Protein AF-A0A4U9IH56-F1 (afdb_monomer)

Structure (mmCIF, N/CA/C/O backbone):
data_AF-A0A4U9IH56-F1
#
_entry.id   AF-A0A4U9IH56-F1
#
loop_
_atom_site.group_PDB
_atom_site.id
_atom_site.type_symbol
_atom_site.label_atom_id
_atom_site.label_alt_id
_atom_site.label_comp_id
_atom_site.label_asym_id
_atom_site.label_entity_id
_atom_site.label_seq_id
_atom_site.pdbx_PDB_ins_code
_atom_site.Cartn_x
_atom_site.Cartn_y
_atom_site.Cartn_z
_atom_site.occupancy
_atom_site.B_iso_or_equiv
_atom_site.auth_seq_id
_atom_site.auth_comp_id
_atom_site.auth_asym_id
_atom_site.auth_atom_id
_atom_site.pdbx_PDB_model_num
ATOM 1 N N . MET A 1 1 ? 2.567 9.714 -8.634 1.00 63.09 1 MET A N 1
ATOM 2 C CA . MET A 1 1 ? 1.190 9.250 -8.933 1.00 63.09 1 MET A CA 1
ATOM 3 C C . MET A 1 1 ? 1.066 8.583 -10.304 1.00 63.09 1 MET A C 1
ATOM 5 O O . MET A 1 1 ? 0.910 7.374 -10.330 1.00 63.09 1 MET A O 1
ATOM 9 N N . LYS A 1 2 ? 1.222 9.289 -11.437 1.00 71.19 2 LYS A N 1
ATOM 10 C CA . LYS A 1 2 ? 1.092 8.713 -12.802 1.00 71.19 2 LYS A CA 1
ATOM 11 C C . LYS A 1 2 ? 1.886 7.419 -13.048 1.00 71.19 2 LYS A C 1
ATOM 13 O O . LYS A 1 2 ? 1.369 6.504 -13.671 1.00 71.19 2 LYS A O 1
ATOM 18 N N . TYR A 1 3 ? 3.127 7.342 -12.571 1.00 68.50 3 TYR A N 1
ATOM 19 C CA . TYR A 1 3 ? 3.974 6.155 -12.749 1.00 68.50 3 TYR A CA 1
ATOM 20 C C . TYR A 1 3 ? 3.497 4.955 -11.929 1.00 68.50 3 TYR A C 1
ATOM 22 O O . TYR A 1 3 ? 3.580 3.828 -12.388 1.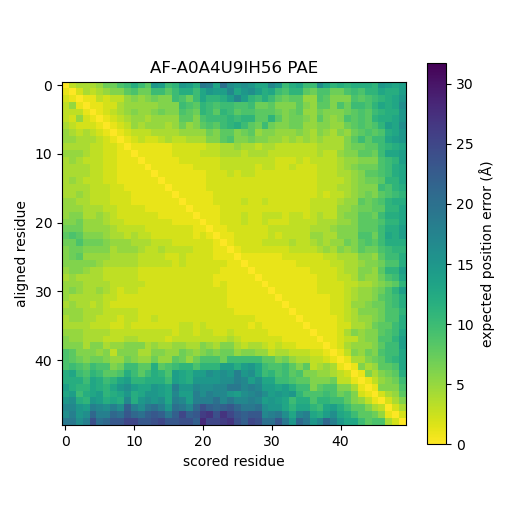00 68.50 3 TYR A O 1
ATOM 30 N N . LEU A 1 4 ? 2.924 5.206 -10.755 1.00 68.06 4 LEU A N 1
ATOM 31 C CA . LEU A 1 4 ? 2.415 4.170 -9.866 1.00 68.06 4 LEU A CA 1
ATOM 32 C C . LEU A 1 4 ? 1.209 3.452 -10.491 1.00 68.06 4 LEU A C 1
ATOM 34 O O . LEU A 1 4 ? 1.173 2.231 -10.572 1.00 68.06 4 LEU A O 1
ATOM 38 N N . LEU A 1 5 ? 0.265 4.232 -11.019 1.00 74.75 5 LEU A N 1
ATOM 39 C CA . LEU A 1 5 ? -0.966 3.726 -11.633 1.00 74.75 5 LEU A CA 1
ATOM 40 C C . LEU A 1 5 ? -0.734 2.984 -12.958 1.00 74.75 5 LEU A C 1
ATOM 42 O O . LEU A 1 5 ? -1.612 2.269 -13.416 1.00 74.75 5 LEU A O 1
ATOM 46 N N . ARG A 1 6 ? 0.436 3.150 -13.588 1.00 80.50 6 ARG A N 1
ATOM 47 C CA . ARG A 1 6 ? 0.797 2.453 -14.836 1.00 80.50 6 ARG A CA 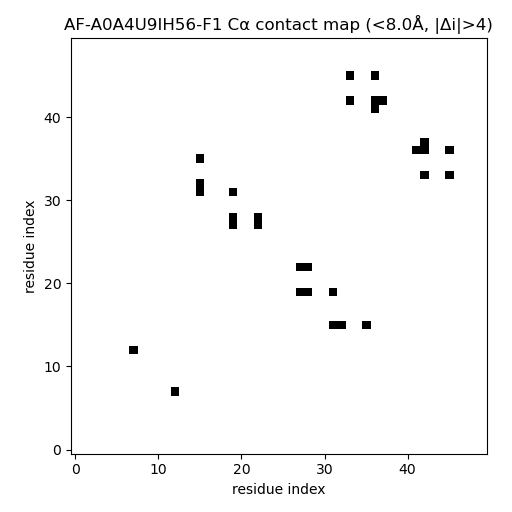1
ATOM 48 C C . ARG A 1 6 ? 1.332 1.043 -14.617 1.00 80.50 6 ARG A C 1
ATOM 50 O O . ARG A 1 6 ? 1.418 0.281 -15.572 1.00 80.50 6 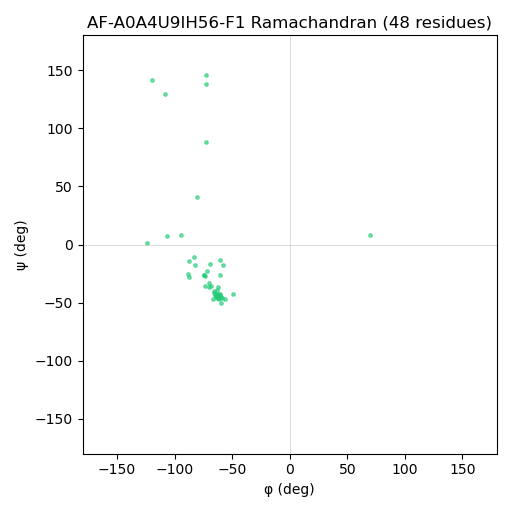ARG A O 1
ATOM 57 N N . HIS A 1 7 ? 1.746 0.730 -13.394 1.00 78.44 7 HIS A N 1
ATOM 58 C CA . HIS A 1 7 ? 2.450 -0.512 -13.067 1.00 78.44 7 HIS A CA 1
ATOM 59 C C . HIS A 1 7 ? 1.755 -1.319 -11.968 1.00 78.44 7 HIS A C 1
ATOM 61 O O . HIS A 1 7 ? 2.242 -2.383 -11.577 1.00 78.44 7 HIS A O 1
ATOM 67 N N . ILE A 1 8 ? 0.622 -0.821 -11.473 1.00 82.62 8 ILE A N 1
ATOM 68 C CA . ILE A 1 8 ? -0.237 -1.516 -10.527 1.00 82.62 8 ILE A CA 1
ATOM 69 C C . ILE A 1 8 ? -1.510 -1.953 -11.243 1.00 82.62 8 ILE A C 1
ATOM 71 O O . ILE A 1 8 ? -2.164 -1.141 -11.891 1.00 82.62 8 ILE A O 1
ATOM 75 N N . ASP A 1 9 ? -1.843 -3.228 -11.091 1.00 87.00 9 ASP A N 1
ATOM 76 C CA . ASP A 1 9 ? -3.120 -3.786 -11.506 1.00 87.00 9 ASP A CA 1
ATOM 77 C C . ASP A 1 9 ? -4.239 -3.327 -10.564 1.00 87.00 9 ASP A C 1
ATOM 79 O O . ASP A 1 9 ? -4.028 -3.152 -9.359 1.00 87.00 9 ASP A O 1
ATOM 83 N N . PHE A 1 10 ? -5.435 -3.129 -11.111 1.00 85.31 10 PHE A N 1
ATOM 84 C CA . PHE A 1 10 ? -6.580 -2.664 -10.340 1.00 85.31 10 PHE A CA 1
ATOM 85 C C . PHE A 1 10 ? -6.967 -3.628 -9.208 1.00 85.31 10 PHE A C 1
ATOM 87 O O . PHE A 1 10 ? -7.206 -3.169 -8.090 1.00 85.31 10 PHE A O 1
ATOM 94 N N . GLU A 1 11 ? -6.978 -4.941 -9.453 1.00 88.62 11 GLU A N 1
ATOM 95 C CA . GLU A 1 11 ? -7.323 -5.939 -8.433 1.00 88.62 11 GLU A CA 1
ATOM 96 C C . GLU A 1 11 ? -6.314 -5.917 -7.283 1.00 88.62 11 GLU A C 1
ATOM 98 O O . GLU A 1 11 ? -6.664 -5.985 -6.103 1.00 88.62 11 GLU A O 1
ATOM 103 N N . GLU A 1 12 ? -5.040 -5.739 -7.612 1.00 86.50 12 GLU A N 1
ATOM 104 C CA . GLU A 1 12 ? -3.971 -5.687 -6.625 1.00 86.50 12 GLU A CA 1
ATOM 105 C C . GLU A 1 12 ? -3.974 -4.374 -5.832 1.00 86.50 12 GLU A C 1
ATOM 107 O O . GLU A 1 12 ? -3.714 -4.386 -4.625 1.00 86.50 12 GLU A O 1
ATOM 112 N N . ALA A 1 13 ? -4.316 -3.250 -6.472 1.00 88.50 13 ALA A N 1
ATOM 113 C CA . ALA A 1 13 ? -4.568 -1.989 -5.777 1.00 88.50 13 ALA A CA 1
ATOM 114 C C . ALA A 1 13 ? -5.751 -2.115 -4.811 1.00 88.50 13 ALA A C 1
ATOM 116 O O . ALA A 1 13 ? -5.676 -1.643 -3.675 1.00 88.50 13 ALA A O 1
ATOM 117 N N . GLN A 1 14 ? -6.828 -2.775 -5.241 1.00 92.31 14 GLN A N 1
ATOM 118 C CA . GLN A 1 14 ? -8.012 -2.991 -4.420 1.00 92.31 14 GLN A CA 1
ATOM 119 C C . GLN A 1 14 ? -7.703 -3.895 -3.219 1.00 92.31 14 GLN A C 1
ATOM 121 O O . GLN A 1 14 ? -8.120 -3.598 -2.097 1.00 92.31 14 GLN A O 1
ATOM 126 N N . LEU A 1 15 ? -6.914 -4.955 -3.420 1.00 91.12 15 LEU A N 1
ATOM 127 C CA . LEU A 1 15 ? -6.467 -5.838 -2.346 1.00 91.12 15 LEU A CA 1
ATOM 128 C C . LEU A 1 15 ? -5.570 -5.109 -1.335 1.00 91.12 15 LEU A C 1
ATOM 130 O O . LEU A 1 15 ? -5.736 -5.288 -0.126 1.00 91.12 15 LEU A O 1
ATOM 134 N N . LEU A 1 16 ? -4.637 -4.277 -1.812 1.00 90.62 16 LEU A N 1
ATOM 135 C CA . LEU A 1 16 ? -3.795 -3.448 -0.949 1.00 90.62 16 LEU A CA 1
ATOM 136 C C . LEU A 1 16 ? -4.647 -2.474 -0.130 1.00 90.62 16 LEU A C 1
ATOM 138 O O . LEU A 1 16 ? -4.482 -2.402 1.084 1.00 90.62 16 LEU A O 1
ATOM 142 N N . ALA A 1 17 ? -5.593 -1.783 -0.770 1.00 91.25 17 ALA A N 1
ATOM 143 C CA . ALA A 1 17 ? -6.485 -0.844 -0.099 1.00 91.25 17 ALA A CA 1
ATOM 144 C C . ALA A 1 17 ? -7.321 -1.533 0.988 1.00 91.25 17 ALA A C 1
ATOM 146 O O . ALA A 1 17 ? -7.378 -1.041 2.112 1.00 91.25 17 ALA A O 1
ATOM 147 N N . LYS A 1 18 ? -7.902 -2.704 0.696 1.00 93.50 18 LYS A N 1
ATOM 148 C CA . LYS A 1 18 ? -8.685 -3.473 1.673 1.00 93.50 18 LYS A CA 1
ATOM 149 C C . LYS A 1 18 ? -7.859 -3.836 2.911 1.00 93.50 18 LYS A C 1
ATOM 151 O O . LYS A 1 18 ? -8.309 -3.611 4.025 1.00 93.50 18 LYS A O 1
ATOM 156 N N . ARG A 1 19 ? -6.632 -4.327 2.717 1.00 89.75 19 ARG A N 1
ATOM 157 C CA . ARG A 1 19 ? -5.719 -4.691 3.817 1.00 89.75 19 ARG A CA 1
ATOM 158 C C . ARG A 1 19 ? -5.218 -3.487 4.612 1.00 89.75 19 ARG A C 1
ATOM 160 O O . ARG A 1 19 ? -5.037 -3.584 5.821 1.00 89.75 19 ARG A O 1
ATOM 167 N N . SER A 1 20 ? -4.989 -2.359 3.946 1.00 90.19 20 SER A N 1
ATOM 168 C CA . SER A 1 20 ? -4.551 -1.127 4.606 1.00 90.19 20 SER A CA 1
ATOM 169 C C . SER A 1 20 ? -5.667 -0.436 5.382 1.00 90.19 20 SER A C 1
ATOM 171 O O . SER A 1 20 ? -5.373 0.243 6.358 1.00 90.19 20 SER A O 1
ATOM 173 N N . LEU A 1 21 ? -6.931 -0.634 5.003 1.00 92.19 21 LEU A N 1
ATOM 174 C CA . LEU A 1 21 ? -8.083 -0.174 5.784 1.00 92.19 21 LEU A CA 1
ATOM 175 C C . LEU A 1 21 ? -8.295 -0.985 7.071 1.00 92.19 21 LEU A C 1
ATOM 177 O O . LEU A 1 21 ? -8.902 -0.480 8.008 1.00 92.19 21 LEU A O 1
ATOM 181 N N . GLU A 1 22 ? -7.786 -2.217 7.129 1.00 93.75 22 GLU A N 1
ATOM 182 C CA . GLU A 1 22 ? -7.805 -3.057 8.336 1.00 93.75 22 GLU A CA 1
ATOM 183 C C . GLU A 1 22 ? -6.650 -2.738 9.304 1.00 93.75 22 GLU A C 1
ATOM 185 O O . GLU A 1 22 ? -6.643 -3.221 10.436 1.00 93.75 22 GLU A O 1
ATOM 190 N N . ALA A 1 23 ? -5.670 -1.933 8.881 1.00 93.31 23 ALA A N 1
ATOM 191 C CA . ALA A 1 23 ? -4.541 -1.546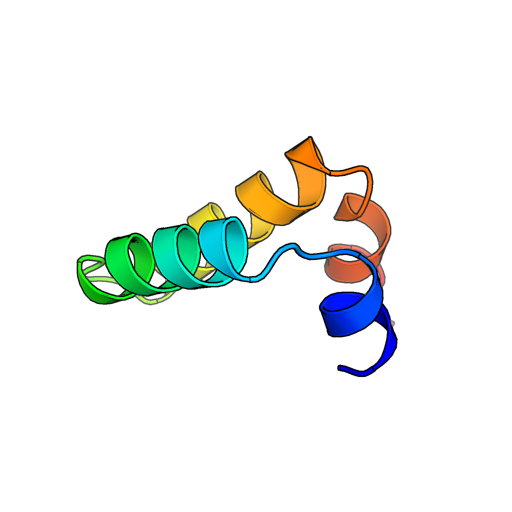 9.716 1.00 93.31 23 ALA A CA 1
ATOM 192 C C . ALA A 1 23 ? -4.965 -0.544 10.800 1.00 93.31 23 ALA A C 1
ATOM 194 O O . ALA A 1 23 ? -5.695 0.412 10.536 1.00 93.31 23 ALA A O 1
ATOM 195 N N . GLN A 1 24 ? -4.461 -0.733 12.017 1.00 92.31 24 GLN A N 1
ATOM 196 C CA . GLN A 1 24 ? -4.757 0.1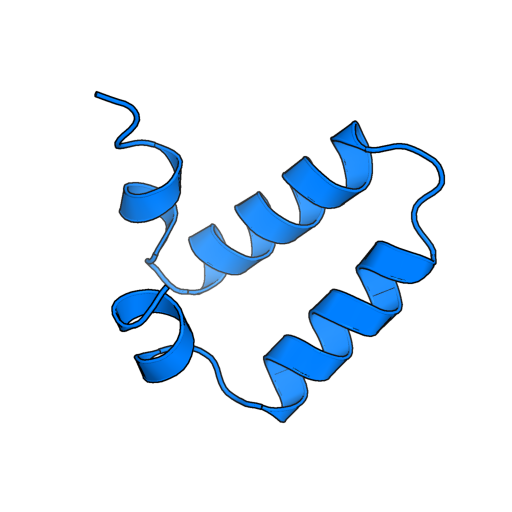48 13.148 1.00 92.31 24 GLN A CA 1
ATOM 197 C C . GLN A 1 24 ? -3.769 1.313 13.228 1.00 92.31 24 GLN A C 1
ATOM 199 O O . GLN A 1 24 ? -4.100 2.375 13.757 1.00 92.31 24 GLN A O 1
ATOM 204 N N . LEU A 1 25 ? -2.557 1.132 12.694 1.00 95.06 25 LEU A N 1
ATOM 205 C CA . LEU A 1 25 ? -1.488 2.121 12.761 1.00 95.06 25 LEU A CA 1
ATOM 206 C C . LEU A 1 25 ? -1.044 2.581 11.370 1.00 95.06 25 LEU A C 1
ATOM 208 O O . L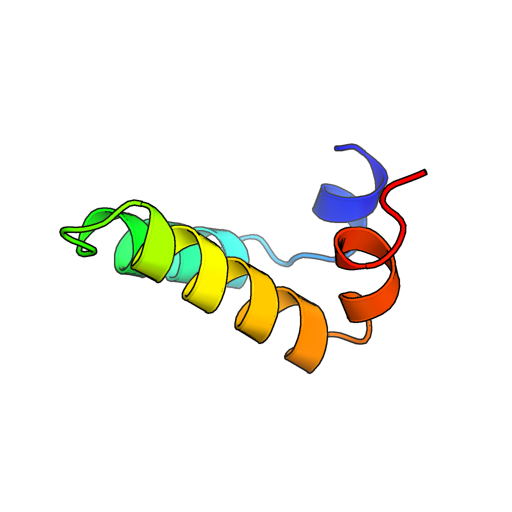EU A 1 25 ? -0.854 1.799 10.440 1.00 95.06 25 LEU A O 1
ATOM 212 N N . ALA A 1 26 ? -0.744 3.874 11.244 1.00 91.44 26 ALA A N 1
ATOM 213 C CA . ALA A 1 26 ? -0.196 4.440 10.010 1.00 91.44 26 ALA A CA 1
ATOM 214 C C . ALA A 1 26 ? 1.164 3.822 9.614 1.00 91.44 26 ALA A C 1
ATOM 216 O O . ALA A 1 26 ? 1.528 3.796 8.436 1.00 91.44 26 ALA A O 1
ATOM 217 N N . THR A 1 27 ? 1.927 3.313 10.586 1.00 93.69 27 THR A N 1
ATOM 218 C CA . THR A 1 27 ? 3.173 2.572 10.343 1.00 93.69 27 THR A CA 1
ATOM 219 C C . THR A 1 27 ? 2.911 1.252 9.625 1.00 93.69 27 THR A C 1
ATOM 221 O O . THR A 1 27 ? 3.637 0.924 8.691 1.00 93.69 27 THR A O 1
ATOM 224 N N . GLU A 1 28 ? 1.849 0.534 9.988 1.00 92.75 28 GLU A N 1
ATOM 225 C CA . GLU A 1 28 ? 1.444 -0.718 9.341 1.00 92.75 28 GLU A CA 1
ATOM 226 C C . GLU A 1 28 ? 1.050 -0.472 7.887 1.00 92.75 28 GLU A C 1
ATOM 228 O O . GLU A 1 28 ? 1.537 -1.170 6.999 1.00 92.75 28 GLU A O 1
ATOM 233 N N . VAL A 1 29 ? 0.269 0.582 7.620 1.00 92.19 29 VAL A N 1
ATOM 234 C CA . VAL A 1 29 ? -0.058 1.010 6.249 1.00 92.19 29 VAL A CA 1
ATOM 235 C C . VAL A 1 29 ? 1.221 1.275 5.451 1.00 92.19 29 VAL A C 1
ATOM 237 O O . VAL A 1 29 ? 1.385 0.766 4.342 1.00 92.19 29 VAL A O 1
ATOM 240 N N . ARG A 1 30 ? 2.180 2.014 6.025 1.00 90.44 30 ARG A N 1
ATOM 241 C CA . ARG A 1 30 ? 3.467 2.295 5.370 1.00 90.44 30 ARG A CA 1
ATOM 242 C C . ARG A 1 30 ? 4.253 1.016 5.071 1.00 90.44 30 ARG A C 1
ATOM 244 O O . ARG A 1 30 ? 4.785 0.888 3.970 1.00 90.44 30 ARG A O 1
ATOM 251 N N . HIS A 1 31 ? 4.316 0.075 6.011 1.00 91.88 31 HIS A N 1
ATOM 252 C CA . HIS A 1 31 ? 4.999 -1.206 5.815 1.00 91.88 31 HIS A CA 1
ATOM 253 C C . HIS A 1 31 ? 4.324 -2.064 4.741 1.00 91.88 31 HIS A C 1
ATOM 255 O O . HIS A 1 31 ? 5.011 -2.616 3.882 1.00 91.88 31 HIS A O 1
ATOM 261 N N . GLN A 1 32 ? 2.993 -2.139 4.740 1.00 90.19 32 GLN A N 1
ATOM 262 C CA . GLN A 1 32 ? 2.232 -2.880 3.735 1.00 90.19 32 GLN A CA 1
ATOM 263 C C . GLN A 1 32 ? 2.451 -2.314 2.326 1.00 90.19 32 GLN A C 1
ATOM 265 O O . GLN A 1 32 ? 2.721 -3.076 1.395 1.00 90.19 32 GLN A O 1
ATOM 270 N N . VAL A 1 33 ? 2.393 -0.986 2.177 1.00 89.25 33 VAL A N 1
ATOM 271 C CA . VAL A 1 33 ? 2.644 -0.298 0.903 1.00 89.25 33 VAL A CA 1
ATOM 272 C C . VAL A 1 33 ? 4.093 -0.500 0.452 1.00 89.25 33 VAL A C 1
ATOM 274 O O . VAL A 1 33 ? 4.324 -0.833 -0.710 1.00 89.25 33 VAL A O 1
ATOM 277 N N . ALA A 1 34 ? 5.072 -0.378 1.355 1.00 88.38 34 ALA A N 1
ATOM 278 C CA . ALA A 1 34 ? 6.481 -0.614 1.041 1.00 88.38 34 ALA A CA 1
ATOM 279 C C . ALA A 1 34 ? 6.730 -2.045 0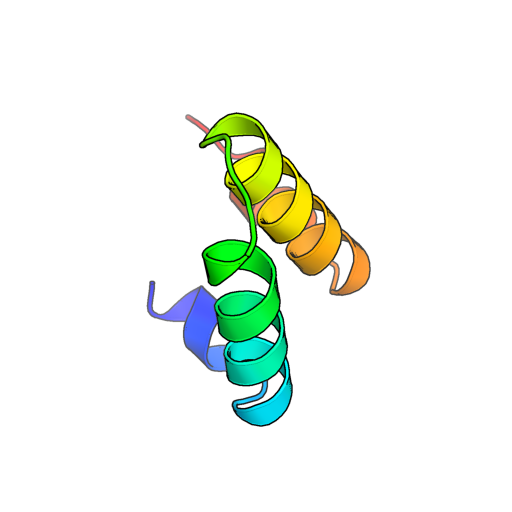.543 1.00 88.38 34 ALA A C 1
ATOM 281 O O . ALA A 1 34 ? 7.275 -2.233 -0.545 1.00 88.38 34 ALA A O 1
ATOM 282 N N . ALA A 1 35 ? 6.238 -3.046 1.276 1.00 88.44 35 ALA A N 1
ATOM 283 C CA . ALA A 1 35 ? 6.374 -4.449 0.902 1.00 88.44 35 ALA A CA 1
ATOM 284 C C . ALA A 1 35 ? 5.666 -4.764 -0.428 1.00 88.44 35 ALA A C 1
ATOM 286 O O . ALA A 1 35 ? 6.155 -5.557 -1.232 1.00 88.44 35 ALA A O 1
ATOM 287 N N . PHE A 1 36 ? 4.514 -4.140 -0.685 1.00 87.25 36 PHE A N 1
ATOM 288 C CA . PHE A 1 36 ? 3.817 -4.251 -1.965 1.00 87.25 36 PHE A CA 1
ATOM 289 C C . PHE A 1 36 ? 4.652 -3.704 -3.128 1.00 87.25 36 PHE A C 1
ATOM 291 O O . PHE A 1 36 ? 4.746 -4.342 -4.175 1.00 87.25 36 PHE A O 1
ATOM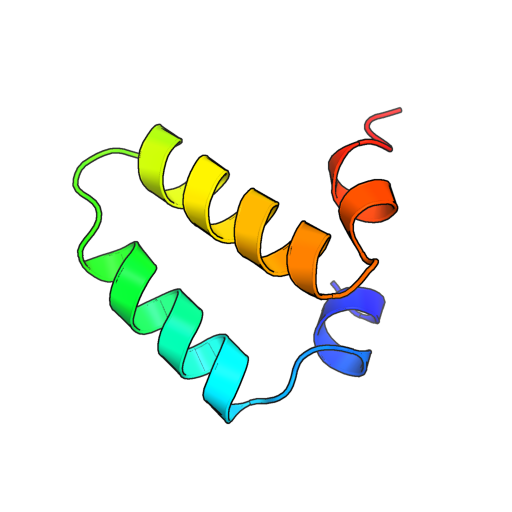 298 N N . MET A 1 37 ? 5.299 -2.556 -2.938 1.00 85.19 37 MET A N 1
ATOM 299 C CA . MET A 1 37 ? 6.145 -1.948 -3.964 1.00 85.19 37 MET A CA 1
ATOM 300 C C . MET A 1 37 ? 7.437 -2.739 -4.203 1.00 85.19 37 MET A C 1
ATOM 302 O O . MET A 1 37 ? 7.873 -2.863 -5.347 1.00 85.19 37 MET A O 1
ATOM 306 N N . GLU A 1 38 ? 8.038 -3.309 -3.157 1.00 84.94 38 GLU A N 1
ATOM 307 C CA . GLU A 1 38 ? 9.235 -4.152 -3.265 1.00 84.94 38 GLU A CA 1
ATOM 308 C C . GLU A 1 38 ? 8.989 -5.422 -4.077 1.00 84.94 38 GLU A C 1
ATOM 310 O O . GLU A 1 38 ? 9.756 -5.703 -4.999 1.00 84.94 38 GLU A O 1
ATOM 315 N N . ARG A 1 39 ? 7.879 -6.131 -3.821 1.00 83.69 39 ARG A N 1
ATOM 316 C CA . ARG A 1 39 ? 7.483 -7.335 -4.582 1.00 83.69 39 ARG A CA 1
ATOM 317 C C . ARG A 1 39 ? 7.316 -7.085 -6.082 1.00 83.69 39 ARG A C 1
ATOM 319 O O . ARG A 1 39 ? 7.317 -8.024 -6.868 1.00 83.69 39 ARG A O 1
ATOM 326 N N . ARG A 1 40 ? 7.182 -5.820 -6.471 1.00 77.69 40 ARG A N 1
ATOM 327 C CA . ARG A 1 40 ? 6.915 -5.369 -7.836 1.00 77.69 40 ARG A CA 1
ATOM 328 C C . ARG A 1 40 ? 8.124 -4.733 -8.519 1.00 77.69 40 ARG A C 1
ATOM 330 O O . ARG A 1 40 ? 7.978 -4.121 -9.571 1.00 77.69 40 ARG A O 1
ATOM 337 N N . GLY A 1 41 ? 9.301 -4.796 -7.889 1.00 77.38 41 GLY A N 1
ATOM 338 C CA . GLY A 1 41 ? 10.517 -4.140 -8.382 1.00 77.38 41 GLY A CA 1
ATOM 339 C C . GLY A 1 41 ? 10.473 -2.608 -8.301 1.00 77.38 41 GLY A C 1
ATOM 340 O O . GLY A 1 41 ? 11.378 -1.931 -8.777 1.00 77.38 41 GLY A O 1
ATOM 341 N N . MET A 1 42 ? 9.446 -2.041 -7.659 1.00 74.31 42 MET A N 1
ATOM 342 C CA . MET A 1 42 ? 9.224 -0.598 -7.522 1.00 74.31 42 MET A CA 1
ATOM 343 C C . MET A 1 42 ? 9.790 -0.027 -6.213 1.00 74.31 42 MET A C 1
ATOM 345 O O . MET A 1 42 ? 9.594 1.149 -5.905 1.00 74.31 42 MET A O 1
ATOM 349 N N . GLY A 1 43 ? 10.541 -0.824 -5.447 1.00 66.56 43 GLY A N 1
ATOM 350 C CA . GLY A 1 43 ? 11.144 -0.409 -4.175 1.00 66.56 43 GLY A CA 1
ATOM 351 C C . GLY A 1 43 ? 12.132 0.766 -4.282 1.00 66.56 43 GLY A C 1
ATOM 352 O O . GLY A 1 43 ? 12.493 1.348 -3.261 1.00 66.56 43 GLY A O 1
ATOM 353 N N . GLY A 1 44 ? 12.571 1.140 -5.491 1.00 66.12 44 GLY A N 1
ATOM 354 C CA . GLY A 1 44 ? 13.362 2.353 -5.738 1.00 66.12 44 GLY A CA 1
ATOM 355 C C . GLY A 1 44 ? 12.550 3.653 -5.651 1.00 66.12 44 GLY A C 1
ATOM 356 O O . GLY A 1 44 ? 13.096 4.683 -5.272 1.00 66.12 44 GLY A O 1
ATOM 357 N N . LEU A 1 45 ? 11.237 3.605 -5.917 1.00 64.00 45 LEU A N 1
ATOM 358 C CA . LEU A 1 45 ? 10.352 4.778 -5.873 1.00 64.00 45 LEU A CA 1
ATOM 359 C C . LEU A 1 45 ? 10.030 5.227 -4.441 1.00 64.00 45 LEU A C 1
ATOM 361 O O . LEU A 1 45 ? 9.760 6.401 -4.220 1.00 64.00 45 LEU A O 1
ATOM 365 N N . ILE A 1 46 ? 10.078 4.306 -3.473 1.00 61.84 46 ILE A N 1
ATOM 366 C CA . ILE A 1 46 ? 9.853 4.606 -2.047 1.00 61.84 46 ILE A CA 1
ATOM 367 C C . ILE A 1 46 ? 11.149 5.020 -1.340 1.00 61.84 46 ILE A C 1
ATOM 369 O O . ILE A 1 46 ? 11.110 5.794 -0.388 1.00 61.84 46 ILE A O 1
ATOM 373 N N . ARG A 1 47 ? 12.307 4.550 -1.822 1.00 61.94 47 ARG A N 1
ATOM 374 C CA . ARG A 1 47 ? 13.628 4.890 -1.263 1.00 61.94 47 ARG A CA 1
ATOM 375 C C . ARG A 1 47 ? 14.244 6.162 -1.853 1.00 61.94 47 ARG A C 1
ATOM 377 O O . ARG A 1 47 ? 15.177 6.703 -1.273 1.00 61.94 47 ARG A O 1
ATOM 384 N N . GLY A 1 48 ? 13.717 6.663 -2.970 1.00 54.44 48 GLY A N 1
ATOM 385 C CA . GLY A 1 48 ? 14.161 7.890 -3.639 1.00 54.44 48 GLY A CA 1
ATOM 386 C C . GLY A 1 48 ? 13.622 9.180 -3.017 1.00 54.44 48 GLY A C 1
ATOM 387 O O . GLY A 1 48 ? 13.222 10.075 -3.753 1.00 54.44 48 GLY A O 1
ATOM 388 N N . GLY A 1 49 ? 13.575 9.270 -1.685 1.00 52.69 49 GLY A N 1
ATOM 389 C CA . GLY A 1 49 ? 13.324 10.530 -0.990 1.00 52.69 49 GLY A CA 1
ATOM 390 C C . GLY A 1 49 ? 14.553 11.429 -1.094 1.00 52.69 49 GLY A C 1
ATOM 391 O O . GLY A 1 49 ? 15.436 11.366 -0.241 1.00 52.69 49 GLY A O 1
ATOM 392 N N . ARG A 1 50 ? 14.623 12.230 -2.154 1.00 41.84 50 ARG A N 1
ATOM 393 C CA . ARG A 1 50 ? 15.452 13.430 -2.219 1.00 41.84 50 ARG A CA 1
ATOM 394 C C . ARG A 1 50 ? 14.602 14.575 -2.749 1.00 41.84 50 ARG A C 1
ATOM 396 O O . ARG A 1 50 ? 13.756 14.296 -3.627 1.00 41.84 50 ARG A O 1
#

Solvent-accessible su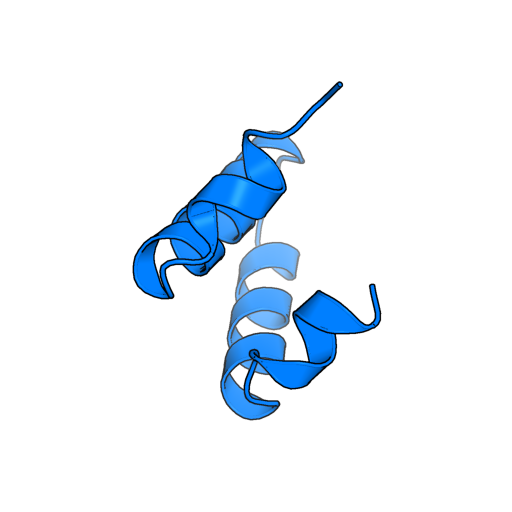rface area (backbone atoms only — not comparable to full-atom values): 3079 Å² total; per-residue (Å²): 107,77,71,57,66,74,76,49,55,70,69,60,51,51,52,50,50,57,57,42,71,70,43,92,45,75,65,52,35,50,50,52,53,48,54,55,30,42,80,67,76,44,46,62,73,76,67,61,82,121

Secondary structure (DSSP, 8-state):
-HHHHTTS-HHHHHHHHHHHHT-SSHHHHHHHHHHHHHTTT-HHHHH---

Mean predicted aligned error: 6.0 Å

pLDDT: mean 81.54, std 12.75, range [41.84, 95.06]

Sequence (50 aa):
MKYLLRHIDFEEAQLLAKRSLEAQLATEVRHQVAAFMERRGMGGLIRGGR

Radius of gyration: 11.05 Å; Cα contacts (8 Å, |Δi|>4): 15; chains: 1; bounding box: 24×21×28 Å

Foldseek 3Di:
DVVVVVQDDPVRVVVLVVVLVVDPDPVVNVVSVLVSCVVRVNNCVVVPPD

Organism: NCBI:txid83655